Protein AF-A6FY62-F1 (afdb_monomer_lite)

pLDDT: mean 80.53, std 16.6, range [44.06, 97.44]

Radius of gyration: 31.8 Å; chains: 1; bounding box: 91×36×70 Å

Structure (mmCIF, N/CA/C/O backbone):
data_AF-A6FY62-F1
#
_entry.id   AF-A6FY62-F1
#
loop_
_atom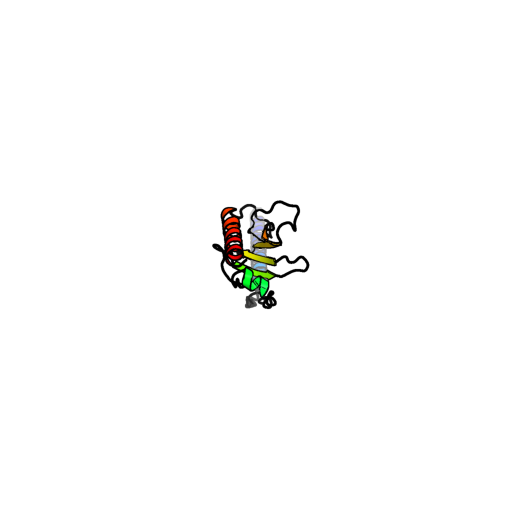_site.group_PDB
_atom_site.id
_atom_site.type_symbol
_atom_site.label_atom_id
_atom_site.label_alt_id
_atom_site.label_comp_id
_atom_site.label_asym_id
_atom_site.label_entity_id
_atom_site.label_seq_id
_atom_site.pdbx_PDB_ins_code
_atom_site.Cartn_x
_atom_site.Cartn_y
_atom_site.Cartn_z
_atom_site.occupancy
_atom_site.B_iso_or_equiv
_atom_site.auth_seq_id
_atom_site.auth_comp_id
_atom_site.auth_asym_id
_atom_site.auth_atom_id
_atom_site.pdbx_PDB_model_num
ATOM 1 N N . MET A 1 1 ? -76.391 -0.938 52.376 1.00 53.84 1 MET A N 1
ATOM 2 C CA . MET A 1 1 ? -76.057 -1.067 50.936 1.00 53.84 1 MET A CA 1
ATOM 3 C C . MET A 1 1 ? -74.552 -0.965 50.661 1.00 53.84 1 MET A C 1
ATOM 5 O O . MET A 1 1 ? -74.144 -1.202 49.536 1.00 53.84 1 MET A O 1
ATOM 9 N N . THR A 1 2 ? -73.729 -0.654 51.669 1.00 53.94 2 THR A N 1
ATOM 10 C CA . THR A 1 2 ? -72.277 -0.432 51.543 1.00 53.94 2 THR A CA 1
ATOM 11 C C . THR A 1 2 ? -71.439 -1.700 51.782 1.00 53.94 2 THR A C 1
ATOM 13 O O . THR A 1 2 ? -70.434 -1.890 51.115 1.00 53.94 2 THR A O 1
ATOM 16 N N . GLU A 1 3 ? -71.897 -2.641 52.620 1.00 52.84 3 GLU A N 1
ATOM 17 C CA . GLU A 1 3 ? -71.142 -3.873 52.953 1.00 52.84 3 GLU A CA 1
ATOM 18 C C . GLU A 1 3 ? -70.988 -4.890 51.806 1.00 52.84 3 GLU A C 1
ATOM 20 O O . GLU A 1 3 ? -70.127 -5.769 51.861 1.00 52.84 3 GLU A O 1
ATOM 25 N N . TRP A 1 4 ? -71.829 -4.818 50.772 1.00 52.66 4 TRP A N 1
ATOM 26 C CA . TRP A 1 4 ? -71.746 -5.733 49.624 1.00 52.66 4 TRP A CA 1
ATOM 27 C C . TRP A 1 4 ? -70.662 -5.323 48.622 1.00 52.66 4 TRP A C 1
ATOM 29 O O . TRP A 1 4 ? -70.091 -6.180 47.951 1.00 52.66 4 TRP A O 1
ATOM 39 N N . ILE A 1 5 ? -70.350 -4.027 48.553 1.00 56.12 5 ILE A N 1
ATOM 40 C CA . ILE A 1 5 ? -69.347 -3.485 47.632 1.00 56.12 5 ILE A CA 1
ATOM 41 C C . ILE A 1 5 ? -67.938 -3.815 48.148 1.00 56.12 5 ILE A C 1
ATOM 43 O O . ILE A 1 5 ? -67.093 -4.247 47.366 1.00 56.12 5 ILE A O 1
ATOM 47 N N . ASP A 1 6 ? -67.717 -3.759 49.465 1.00 58.56 6 ASP A N 1
ATOM 48 C CA . ASP A 1 6 ? -66.412 -4.070 50.066 1.00 58.56 6 ASP A CA 1
ATOM 49 C C . ASP A 1 6 ? -65.973 -5.523 49.836 1.00 58.56 6 ASP A C 1
ATOM 51 O O . ASP A 1 6 ? -64.809 -5.791 49.538 1.00 58.56 6 ASP A O 1
ATOM 55 N N . ARG A 1 7 ? -66.903 -6.485 49.881 1.00 61.53 7 ARG A N 1
ATOM 56 C CA . ARG A 1 7 ? -66.571 -7.902 49.644 1.00 61.53 7 ARG A CA 1
ATOM 57 C C . ARG A 1 7 ? -66.194 -8.190 48.190 1.00 61.53 7 ARG A C 1
ATOM 59 O O . ARG A 1 7 ? -65.315 -9.015 47.944 1.00 61.53 7 ARG A O 1
ATOM 66 N N . ALA A 1 8 ? -66.819 -7.501 47.236 1.00 65.44 8 ALA A N 1
ATOM 67 C CA . ALA A 1 8 ? -66.516 -7.660 45.816 1.00 65.44 8 ALA A CA 1
ATOM 68 C C . ALA A 1 8 ? -65.149 -7.057 45.449 1.00 65.44 8 ALA A C 1
ATOM 70 O O . ALA A 1 8 ? -64.384 -7.669 44.702 1.00 65.44 8 ALA A O 1
ATOM 71 N N . VAL A 1 9 ? -64.809 -5.898 46.021 1.00 69.19 9 VAL A N 1
ATOM 72 C CA . VAL A 1 9 ? -63.518 -5.231 45.785 1.00 69.19 9 VAL A CA 1
ATOM 73 C C . VAL A 1 9 ? -62.363 -6.027 46.397 1.00 69.19 9 VAL A C 1
ATOM 75 O O . VAL A 1 9 ? -61.344 -6.231 45.736 1.00 69.19 9 VAL A O 1
ATOM 78 N N . VAL A 1 10 ? -62.533 -6.555 47.614 1.00 70.12 10 VAL A N 1
ATOM 79 C CA . VAL A 1 10 ? -61.513 -7.398 48.261 1.00 70.12 10 VAL A CA 1
ATOM 80 C C . VAL A 1 10 ? -61.309 -8.710 47.496 1.00 70.12 10 VAL A C 1
ATOM 82 O O . VAL A 1 10 ? -60.168 -9.116 47.277 1.00 70.12 10 VAL A O 1
ATOM 85 N N . GLY A 1 11 ? -62.384 -9.344 47.014 1.00 69.38 11 GLY A N 1
ATOM 86 C CA . GLY A 1 11 ? -62.285 -10.562 46.202 1.00 69.38 11 GLY A CA 1
ATOM 87 C C . GLY A 1 11 ? -61.515 -10.350 44.893 1.00 69.38 11 GLY A C 1
ATOM 88 O O . GLY A 1 11 ? -60.656 -11.161 44.541 1.00 69.38 11 GLY A O 1
ATOM 89 N N . LEU A 1 12 ? -61.763 -9.231 44.205 1.00 73.12 12 LEU A N 1
ATOM 90 C CA . LEU A 1 12 ? -61.066 -8.882 42.965 1.00 73.12 12 LEU A CA 1
ATOM 91 C C . LEU A 1 12 ? -59.579 -8.574 43.206 1.00 73.12 12 LEU A C 1
ATOM 93 O O . LEU A 1 12 ? -58.727 -9.017 42.436 1.00 73.12 12 LEU A O 1
ATOM 97 N N . ALA A 1 13 ? -59.256 -7.859 44.288 1.00 71.56 13 ALA A N 1
ATOM 98 C CA . ALA A 1 13 ? -57.877 -7.532 44.645 1.00 71.56 13 ALA A CA 1
ATOM 99 C C . ALA A 1 13 ? -57.050 -8.788 44.973 1.00 71.56 13 ALA A C 1
ATOM 101 O O . ALA A 1 13 ? -55.910 -8.911 44.523 1.00 71.56 13 ALA A O 1
ATOM 102 N N . VAL A 1 14 ? -57.633 -9.755 45.690 1.00 73.88 14 VAL A N 1
ATOM 103 C CA . VAL A 1 14 ? -56.972 -11.035 46.000 1.00 73.88 14 VAL A CA 1
ATOM 104 C C . VAL A 1 14 ? -56.774 -11.878 44.737 1.00 73.88 14 VAL A C 1
ATOM 106 O O . VAL A 1 14 ? -55.696 -12.439 44.543 1.00 73.88 14 VAL A O 1
ATOM 109 N N . ALA A 1 15 ? -57.763 -11.926 43.838 1.00 71.94 15 ALA A N 1
ATOM 110 C CA . ALA A 1 15 ? -57.640 -12.645 42.570 1.00 71.94 15 ALA A CA 1
ATOM 111 C C . ALA A 1 15 ? -56.542 -12.052 41.665 1.00 71.94 15 ALA A C 1
ATOM 113 O O . ALA A 1 15 ? -55.749 -12.798 41.089 1.00 71.94 15 ALA A O 1
ATOM 114 N N . LEU A 1 16 ? -56.443 -10.720 41.588 1.00 71.94 16 LEU A N 1
ATOM 115 C CA . LEU A 1 16 ? -55.375 -10.027 40.858 1.00 71.94 16 LEU A CA 1
ATOM 116 C C . LEU A 1 16 ? -53.997 -10.267 41.483 1.00 71.94 16 LEU A C 1
ATOM 118 O O . LEU A 1 16 ? -53.043 -10.535 40.756 1.00 71.94 16 LEU A O 1
ATOM 122 N N . ALA A 1 17 ? -53.886 -10.234 42.814 1.00 68.06 17 ALA A N 1
ATOM 123 C CA . ALA A 1 17 ? -52.629 -10.518 43.503 1.00 68.06 17 ALA A CA 1
ATOM 124 C C . ALA A 1 17 ? -52.141 -11.954 43.239 1.00 68.06 17 ALA A C 1
ATOM 126 O O . ALA A 1 17 ? -50.965 -12.158 42.934 1.00 68.06 17 ALA A O 1
ATOM 127 N N . LEU A 1 18 ? -53.045 -12.941 43.276 1.00 68.69 18 LEU A N 1
ATOM 128 C CA . LEU A 1 18 ? -52.728 -14.337 42.959 1.00 68.69 18 LEU A CA 1
ATOM 129 C C . LEU A 1 18 ? -52.358 -14.530 41.480 1.00 68.69 18 LEU A C 1
ATOM 131 O O . LEU A 1 18 ? -51.427 -15.275 41.178 1.00 68.69 18 LEU A O 1
ATOM 135 N N . PHE A 1 19 ? -53.024 -13.827 40.559 1.00 68.12 19 PHE A N 1
ATOM 136 C CA . PHE A 1 19 ? -52.693 -13.870 39.131 1.00 68.12 19 PHE A CA 1
ATOM 137 C C . PHE A 1 19 ? -51.316 -13.250 38.832 1.00 68.12 19 PHE A C 1
ATOM 139 O O . PHE A 1 19 ? -50.536 -13.808 38.057 1.00 68.12 19 PHE A O 1
ATOM 146 N N . CYS A 1 20 ? -50.973 -12.136 39.487 1.00 65.50 20 CYS A N 1
ATOM 147 C CA . CYS A 1 20 ? -49.660 -11.499 39.364 1.00 65.50 20 CYS A CA 1
ATOM 148 C C . CYS A 1 20 ? -48.534 -12.367 39.947 1.00 65.50 20 CYS A C 1
ATOM 150 O O . CYS A 1 20 ? -47.483 -12.499 39.318 1.00 65.50 20 CYS A O 1
ATOM 152 N N . LEU A 1 21 ? -48.758 -13.010 41.099 1.00 59.56 21 LEU A N 1
ATOM 153 C CA . LEU A 1 21 ? -47.788 -13.932 41.702 1.00 59.56 21 LEU A CA 1
ATOM 154 C C . LEU A 1 21 ? -47.599 -15.207 40.862 1.00 59.56 21 LEU A C 1
ATOM 156 O O . LEU A 1 21 ? -46.467 -15.644 40.661 1.00 59.56 21 LEU A O 1
ATOM 160 N N . GLY A 1 22 ? -48.680 -15.764 40.303 1.00 56.75 22 GLY A N 1
ATOM 161 C CA . GLY A 1 22 ? -48.618 -16.933 39.420 1.00 56.75 22 GLY A CA 1
ATOM 162 C C . GLY A 1 22 ? -47.843 -16.677 38.122 1.00 56.75 22 GLY A C 1
ATOM 163 O O . GLY A 1 22 ? -47.092 -17.543 37.672 1.00 56.75 22 GLY A O 1
ATOM 164 N N . ARG A 1 23 ? -47.950 -15.470 37.544 1.00 54.59 23 ARG A N 1
ATOM 165 C CA . ARG A 1 23 ? -47.153 -15.090 36.364 1.00 54.59 23 ARG A CA 1
ATOM 166 C C . ARG A 1 23 ? -45.685 -14.818 36.670 1.00 54.59 23 ARG A C 1
ATOM 168 O O . ARG A 1 23 ? -44.847 -15.096 35.817 1.00 54.59 23 ARG A O 1
ATOM 175 N N . TYR A 1 24 ? -45.360 -14.332 37.866 1.00 51.88 24 TYR A N 1
ATOM 176 C CA . TYR A 1 24 ? -43.964 -14.146 38.264 1.00 51.88 24 TYR A CA 1
ATOM 177 C C . TYR A 1 24 ? -43.221 -15.487 38.366 1.00 51.88 24 TYR A C 1
ATOM 179 O O . TYR A 1 24 ? -42.085 -15.596 37.913 1.00 51.88 24 TYR A O 1
ATOM 187 N N . ALA A 1 25 ? -43.888 -16.540 38.854 1.00 52.88 25 ALA A N 1
ATOM 188 C CA . ALA A 1 25 ? -43.296 -17.877 38.944 1.00 52.88 25 ALA A CA 1
ATOM 189 C C . ALA A 1 25 ? -43.031 -18.531 37.570 1.00 52.88 25 ALA A C 1
ATOM 191 O O . ALA A 1 25 ? -42.070 -19.284 37.435 1.00 52.88 25 ALA A O 1
ATOM 192 N N . GLN A 1 26 ? -43.830 -18.228 36.537 1.00 48.94 26 GLN A N 1
ATOM 193 C CA . GLN A 1 26 ? -43.599 -18.763 35.185 1.00 48.94 26 GLN A CA 1
ATOM 194 C C . GLN A 1 26 ? -42.461 -18.069 34.425 1.00 48.94 26 GLN A C 1
ATOM 196 O O . GLN A 1 26 ? -41.887 -18.682 33.530 1.00 48.94 26 GLN A O 1
ATOM 201 N N . ILE A 1 27 ? -42.100 -16.830 34.773 1.00 52.31 27 ILE A N 1
ATOM 202 C CA . ILE A 1 27 ? -40.975 -16.128 34.130 1.00 52.31 27 ILE A CA 1
ATOM 203 C C . ILE A 1 27 ? -39.635 -16.562 34.746 1.00 52.31 27 ILE A C 1
ATOM 205 O O . ILE A 1 27 ? -38.629 -16.625 34.045 1.00 52.31 27 ILE A O 1
ATOM 209 N N . SER A 1 28 ? -39.611 -16.937 36.028 1.00 47.72 28 SER A N 1
ATOM 210 C CA . SER A 1 28 ? -38.376 -17.367 36.698 1.00 47.72 28 SER A CA 1
ATOM 211 C C . SER A 1 28 ? -37.930 -18.797 36.374 1.00 47.72 28 SER A C 1
ATOM 213 O O . SER A 1 28 ? -36.791 -19.134 36.675 1.00 47.72 28 SER A O 1
ATOM 215 N N . LEU A 1 29 ? -38.778 -19.630 35.757 1.00 48.75 29 LEU A N 1
ATOM 216 C CA . LEU A 1 29 ? -38.425 -21.017 35.411 1.00 48.75 29 LEU A CA 1
ATOM 217 C C . LEU A 1 29 ? -37.919 -21.196 33.966 1.00 48.75 29 LEU A C 1
ATOM 219 O O . LEU A 1 29 ? -37.637 -22.316 33.559 1.00 48.75 29 LEU A O 1
ATOM 223 N N . ALA A 1 30 ? -37.813 -20.107 33.196 1.00 49.09 30 ALA A N 1
ATOM 224 C CA . ALA A 1 30 ? -37.324 -20.100 31.812 1.00 49.09 30 ALA A CA 1
ATOM 225 C C . ALA A 1 30 ? -36.031 -19.282 31.648 1.00 49.09 30 ALA A C 1
ATOM 227 O O . ALA A 1 30 ? -35.750 -18.755 30.575 1.00 49.09 30 ALA A O 1
ATOM 228 N N . ILE A 1 31 ? -35.253 -19.160 32.723 1.00 53.03 31 ILE A N 1
ATOM 229 C CA . ILE A 1 31 ? -33.849 -18.762 32.651 1.00 53.03 31 ILE A CA 1
ATOM 230 C C . ILE A 1 31 ? -33.061 -19.960 33.165 1.00 53.03 31 ILE A C 1
ATOM 232 O O . ILE A 1 31 ? -32.487 -19.943 34.252 1.00 53.03 31 ILE A O 1
ATOM 236 N N . ASP A 1 32 ? -33.100 -21.037 32.380 1.00 44.06 32 ASP A N 1
ATOM 237 C CA . ASP A 1 32 ? -31.985 -21.967 32.368 1.00 44.06 32 ASP A CA 1
ATOM 238 C C . ASP A 1 32 ? -30.817 -21.134 31.837 1.00 44.06 32 ASP A C 1
ATOM 240 O O . ASP A 1 32 ? -30.697 -20.856 30.643 1.00 44.06 32 ASP A O 1
ATOM 244 N N . LEU A 1 33 ? -30.034 -20.589 32.769 1.00 52.34 33 LEU A N 1
ATOM 245 C CA . LEU A 1 33 ? -28.689 -20.118 32.504 1.00 52.34 33 LEU A CA 1
ATOM 246 C C . LEU A 1 33 ? -27.878 -21.366 32.138 1.00 52.34 33 LEU A C 1
ATOM 248 O O . LEU A 1 33 ? -27.019 -21.818 32.891 1.00 52.34 33 LEU A O 1
ATOM 252 N N . GLU A 1 34 ? -28.129 -21.903 30.943 1.00 49.19 34 GLU A N 1
ATOM 253 C CA . GLU A 1 34 ? -27.049 -22.420 30.132 1.00 49.19 34 GLU A CA 1
ATOM 254 C C . GLU A 1 34 ? -26.103 -21.235 29.962 1.00 49.19 34 GLU A C 1
ATOM 256 O O . GLU A 1 34 ? -26.223 -20.399 29.067 1.00 49.19 34 GLU A O 1
ATOM 261 N N . THR A 1 35 ? -25.149 -21.135 30.883 1.00 52.31 35 THR A N 1
ATOM 262 C CA . THR A 1 35 ? -23.795 -20.709 30.575 1.00 52.31 35 THR A CA 1
ATOM 263 C C . THR A 1 35 ? -23.314 -21.572 29.410 1.00 52.31 35 THR A C 1
ATOM 265 O O . THR A 1 35 ? -22.495 -22.471 29.564 1.00 52.31 35 THR A O 1
ATOM 268 N N . HIS A 1 36 ? -23.817 -21.283 28.208 1.00 50.91 36 HIS A N 1
ATOM 269 C CA . HIS A 1 36 ? -22.966 -21.253 27.049 1.00 50.91 36 HIS A CA 1
ATOM 270 C C . HIS A 1 36 ? -21.895 -20.243 27.420 1.00 50.91 36 HIS A C 1
ATOM 272 O O . HIS A 1 36 ? -22.053 -19.030 27.290 1.00 50.91 36 HIS A O 1
ATOM 278 N N . GLU A 1 37 ? -20.821 -20.774 27.993 1.00 50.25 37 GLU A N 1
ATOM 279 C CA . GLU A 1 37 ? -19.491 -20.285 27.734 1.00 50.25 37 GLU A CA 1
ATOM 280 C C . GLU A 1 37 ? -19.454 -20.092 26.219 1.00 50.25 37 GLU A C 1
ATOM 282 O O . GLU A 1 37 ? -19.261 -21.031 25.447 1.00 50.25 37 GLU A O 1
ATOM 287 N N . VAL A 1 38 ? -19.806 -18.881 25.777 1.00 52.97 38 VAL A N 1
ATOM 288 C CA . VAL A 1 38 ? -19.445 -18.397 24.463 1.00 52.97 38 VAL A CA 1
ATOM 289 C C . VAL A 1 38 ? -17.941 -18.398 24.575 1.00 52.97 38 VAL A C 1
ATOM 291 O O . VAL A 1 38 ? -17.342 -17.438 25.061 1.00 52.97 38 VAL A O 1
ATOM 294 N N . VAL A 1 39 ? -17.346 -19.548 24.247 1.00 54.09 39 VAL A N 1
ATOM 295 C CA . VAL A 1 39 ? -15.957 -19.636 23.867 1.00 54.09 39 VAL A CA 1
ATOM 296 C C . VAL A 1 39 ? -15.897 -18.583 22.789 1.00 54.09 39 VAL A C 1
ATOM 298 O O . VAL A 1 39 ? -16.448 -18.741 21.700 1.00 54.09 39 VAL A O 1
ATOM 301 N N . ASN A 1 40 ? -15.383 -17.424 23.179 1.00 53.84 40 ASN A N 1
ATOM 302 C CA . ASN A 1 40 ? -15.134 -16.313 22.300 1.00 53.84 40 ASN A CA 1
ATOM 303 C C . ASN A 1 40 ? -13.925 -16.797 21.502 1.00 53.84 40 ASN A C 1
ATOM 305 O O . ASN A 1 40 ? -12.789 -16.412 21.770 1.00 53.84 40 ASN A O 1
ATOM 309 N N . GLU A 1 41 ? -14.165 -17.798 20.645 1.00 53.19 41 GLU A N 1
ATOM 310 C CA . GLU A 1 41 ? -13.238 -18.258 19.641 1.00 53.19 41 GLU A CA 1
ATOM 311 C C . GLU A 1 41 ? -12.968 -16.997 18.855 1.00 53.19 41 GLU A C 1
ATOM 313 O O . GLU A 1 41 ? -13.818 -16.508 18.107 1.00 53.19 41 GLU A O 1
ATOM 318 N N . ALA A 1 42 ? -11.801 -16.410 19.131 1.00 63.22 42 ALA A N 1
ATOM 319 C CA . ALA A 1 42 ? -11.268 -15.350 18.313 1.00 63.22 42 ALA A CA 1
ATOM 320 C C . ALA A 1 42 ? -11.483 -15.812 16.868 1.00 63.22 42 ALA A C 1
ATOM 322 O O . ALA A 1 42 ? -11.105 -16.954 16.567 1.00 63.22 42 ALA A O 1
ATOM 323 N N . PRO A 1 43 ? -12.152 -15.000 16.025 1.00 71.81 43 PRO A N 1
ATOM 324 C CA . PRO A 1 43 ? -12.539 -15.418 14.688 1.00 71.81 43 PRO A CA 1
ATOM 325 C C . PRO A 1 43 ? -11.342 -16.103 14.032 1.00 71.81 43 PRO A C 1
ATOM 327 O O . PRO A 1 43 ? -10.218 -15.609 14.207 1.00 71.81 43 PRO A O 1
ATOM 330 N N . PRO A 1 44 ? -11.548 -17.259 13.370 1.00 69.94 44 PRO A N 1
ATOM 331 C CA . PRO A 1 44 ? -10.457 -18.082 12.874 1.00 69.94 44 PRO A CA 1
ATOM 332 C C . PRO A 1 44 ? -9.466 -17.179 12.153 1.00 69.94 44 PRO A C 1
ATOM 334 O O . PRO A 1 44 ? -9.844 -16.462 11.223 1.00 69.94 44 PRO A O 1
ATOM 337 N N . ARG A 1 45 ? -8.221 -17.147 12.654 1.00 66.81 45 ARG A N 1
ATOM 338 C CA . ARG A 1 45 ? -7.177 -16.306 12.068 1.00 66.81 45 ARG A CA 1
ATOM 339 C C . ARG A 1 45 ? -7.138 -16.636 10.575 1.00 66.81 45 ARG A C 1
ATOM 341 O O . ARG A 1 45 ? -6.999 -17.820 10.252 1.00 66.81 45 ARG A O 1
ATOM 348 N N . PRO A 1 46 ? -7.305 -15.644 9.681 1.00 65.56 46 PRO A N 1
ATOM 349 C CA . PRO A 1 46 ? -7.248 -15.911 8.257 1.00 65.56 46 PRO A CA 1
ATOM 350 C C . PRO A 1 46 ? -5.917 -16.607 7.946 1.00 65.56 46 PRO A C 1
ATOM 352 O O . PRO A 1 46 ? -4.914 -16.324 8.615 1.00 65.56 46 PRO A O 1
ATOM 355 N N . PRO A 1 47 ? -5.901 -17.545 6.983 1.00 63.31 47 PRO A N 1
ATOM 356 C CA . PRO A 1 47 ? -4.665 -18.196 6.584 1.00 63.31 47 PRO A CA 1
ATOM 357 C C . PRO A 1 47 ? -3.621 -17.126 6.236 1.00 63.31 47 PRO A C 1
ATOM 359 O O . PRO A 1 47 ? -3.992 -16.080 5.688 1.00 63.31 47 PRO A O 1
ATOM 362 N N . PRO A 1 48 ? -2.336 -17.349 6.569 1.00 62.28 48 PRO A N 1
ATOM 363 C CA . PRO A 1 48 ? -1.293 -16.397 6.223 1.00 62.28 48 PRO A CA 1
ATOM 364 C C . PRO A 1 48 ? -1.343 -16.152 4.708 1.00 62.28 48 PRO A C 1
ATOM 366 O O . PRO A 1 48 ? -1.456 -17.122 3.947 1.00 62.28 48 PRO A O 1
ATOM 369 N N . PRO A 1 49 ? -1.321 -14.885 4.256 1.00 58.09 49 PRO A N 1
ATOM 370 C CA . PRO A 1 49 ? -1.346 -14.593 2.834 1.00 58.09 49 PRO A CA 1
ATOM 371 C C . PRO A 1 49 ? -0.140 -15.262 2.156 1.00 58.09 49 PRO A C 1
ATOM 373 O O . PRO A 1 49 ? 0.916 -15.399 2.786 1.00 58.09 49 PRO A O 1
ATOM 376 N N . PRO A 1 50 ? -0.273 -15.696 0.891 1.00 58.44 50 PRO A N 1
ATOM 377 C CA . PRO A 1 50 ? 0.865 -16.217 0.150 1.00 58.44 50 PRO A CA 1
ATOM 378 C C . PRO A 1 50 ? 1.995 -15.174 0.145 1.00 58.44 50 PRO A C 1
ATOM 380 O O . PRO A 1 50 ? 1.715 -13.971 0.111 1.00 58.44 50 PRO A O 1
ATOM 383 N N . PRO A 1 51 ? 3.268 -15.602 0.192 1.00 65.56 51 PRO A N 1
ATOM 384 C CA . PRO A 1 51 ? 4.381 -14.673 0.105 1.00 65.56 51 PRO A CA 1
ATOM 385 C C . PRO A 1 51 ? 4.289 -13.918 -1.224 1.00 65.56 51 PRO A C 1
ATOM 387 O O . PRO A 1 51 ? 4.285 -14.522 -2.295 1.00 65.56 51 PRO A O 1
ATOM 390 N N . TYR A 1 52 ? 4.192 -12.595 -1.144 1.00 74.88 52 TYR A N 1
ATOM 391 C CA . TYR A 1 52 ? 4.218 -11.716 -2.307 1.00 74.88 52 TYR A CA 1
ATOM 392 C C . TYR A 1 52 ? 5.614 -11.727 -2.957 1.00 74.88 52 TYR A C 1
ATOM 394 O O . TYR A 1 52 ? 6.595 -12.122 -2.312 1.00 74.88 52 TYR A O 1
ATOM 402 N N . GLY A 1 53 ? 5.697 -11.373 -4.244 1.00 81.69 53 GLY A N 1
ATOM 403 C CA . GLY A 1 53 ? 6.899 -11.582 -5.061 1.00 81.69 53 GLY A CA 1
ATOM 404 C C . GLY A 1 53 ? 8.161 -10.939 -4.470 1.00 81.69 53 GLY A C 1
ATOM 405 O O . GLY A 1 53 ? 8.091 -9.877 -3.851 1.00 81.69 53 GLY A O 1
ATOM 406 N N . GLU A 1 54 ? 9.328 -11.569 -4.663 1.00 84.88 54 GLU A N 1
ATOM 407 C CA . GLU A 1 54 ? 10.609 -11.080 -4.113 1.00 84.88 54 GLU A CA 1
ATOM 408 C C . GLU A 1 54 ? 10.944 -9.651 -4.556 1.00 84.88 54 GLU A C 1
ATOM 410 O O . GLU A 1 54 ? 11.442 -8.865 -3.755 1.00 84.88 54 GLU A O 1
ATOM 415 N N . GLU A 1 55 ? 10.605 -9.293 -5.794 1.00 83.94 55 GLU A N 1
ATOM 416 C CA . GLU A 1 55 ? 10.787 -7.943 -6.336 1.00 83.94 55 GLU A CA 1
ATOM 417 C C . GLU A 1 55 ? 9.958 -6.900 -5.574 1.00 83.94 55 GLU A C 1
ATOM 419 O O . GLU A 1 55 ? 10.488 -5.883 -5.131 1.00 83.94 55 GLU A O 1
ATOM 424 N N . ALA A 1 56 ? 8.677 -7.188 -5.325 1.00 90.06 56 ALA A N 1
ATOM 425 C CA . ALA A 1 56 ? 7.812 -6.314 -4.540 1.00 90.06 56 ALA A CA 1
ATOM 426 C C . ALA A 1 56 ? 8.295 -6.197 -3.083 1.00 90.06 56 ALA A C 1
ATOM 428 O O . ALA A 1 56 ? 8.194 -5.128 -2.479 1.00 90.06 56 ALA A O 1
ATOM 429 N N . ARG A 1 57 ? 8.865 -7.271 -2.516 1.00 90.50 57 ARG A N 1
ATOM 430 C CA . ARG A 1 57 ? 9.475 -7.252 -1.174 1.00 90.50 57 ARG A CA 1
ATOM 431 C C . ARG A 1 57 ? 10.705 -6.365 -1.127 1.00 90.50 57 ARG A C 1
ATOM 433 O O . ARG A 1 57 ? 10.827 -5.574 -0.196 1.00 90.50 57 ARG A O 1
ATOM 440 N N . ALA A 1 58 ? 11.592 -6.487 -2.109 1.00 91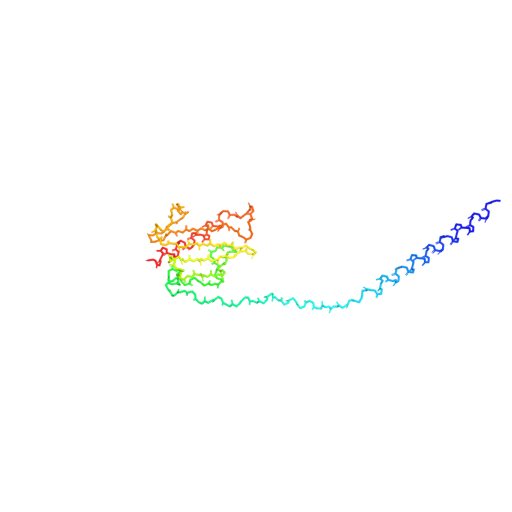.75 58 ALA A N 1
ATOM 441 C CA . ALA A 1 58 ? 12.782 -5.653 -2.204 1.00 91.75 58 ALA A CA 1
ATOM 442 C C . ALA A 1 58 ? 12.406 -4.171 -2.346 1.00 91.75 58 ALA A C 1
ATOM 444 O O . ALA A 1 58 ? 12.877 -3.351 -1.562 1.00 91.75 58 ALA A O 1
ATOM 445 N N . LEU A 1 59 ? 11.479 -3.848 -3.254 1.00 93.50 59 LEU A N 1
ATOM 446 C CA . LEU A 1 59 ? 11.021 -2.477 -3.49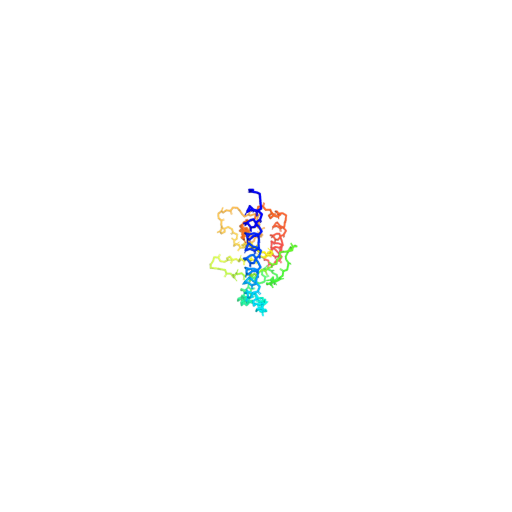3 1.00 93.50 59 LEU A CA 1
ATOM 447 C C . LEU A 1 59 ? 10.390 -1.833 -2.249 1.00 93.50 59 LEU A C 1
ATOM 449 O O . LEU A 1 59 ? 10.583 -0.653 -1.975 1.00 93.50 59 LEU A O 1
ATOM 453 N N . LEU A 1 60 ? 9.636 -2.606 -1.465 1.00 95.44 60 LEU A N 1
ATOM 454 C CA . LEU A 1 60 ? 9.010 -2.119 -0.234 1.00 95.44 60 LEU A CA 1
ATOM 455 C C . LEU A 1 60 ? 9.958 -2.141 0.981 1.00 95.44 60 LEU A C 1
ATOM 457 O O . LEU A 1 60 ? 9.523 -1.889 2.108 1.00 95.44 60 LEU A O 1
ATOM 461 N N . GLY A 1 61 ? 11.244 -2.448 0.783 1.00 93.88 61 GLY A N 1
ATOM 462 C CA . GLY A 1 61 ? 12.237 -2.513 1.854 1.00 93.88 61 GLY A CA 1
ATOM 463 C C . GLY A 1 61 ? 11.929 -3.601 2.886 1.00 93.88 61 GLY A C 1
ATOM 464 O O . GLY A 1 61 ? 12.116 -3.387 4.082 1.00 93.88 61 GLY A O 1
ATOM 465 N N . GLY A 1 62 ? 11.389 -4.738 2.439 1.00 92.12 62 GLY A N 1
ATOM 466 C CA . GLY A 1 62 ? 11.024 -5.859 3.303 1.00 92.12 62 GLY A CA 1
ATOM 467 C C . GLY A 1 62 ? 9.758 -5.631 4.129 1.00 92.12 62 GLY A C 1
ATOM 468 O O . GLY A 1 62 ? 9.658 -6.159 5.227 1.00 92.12 62 GLY A O 1
ATOM 469 N N . LEU A 1 63 ? 8.804 -4.827 3.651 1.00 92.38 63 LEU A N 1
ATOM 470 C CA . LEU A 1 63 ? 7.569 -4.530 4.383 1.00 92.38 63 LEU A CA 1
ATOM 471 C C . LEU A 1 63 ? 6.702 -5.787 4.594 1.00 92.38 63 LEU A C 1
ATOM 473 O O . LEU A 1 63 ? 6.170 -6.349 3.639 1.00 92.38 63 LEU A O 1
ATOM 477 N N . GLU A 1 64 ? 6.509 -6.227 5.836 1.00 92.38 64 GLU A N 1
ATOM 478 C CA . GLU A 1 64 ? 5.757 -7.455 6.138 1.00 92.38 64 GLU A CA 1
ATOM 479 C C . GLU A 1 64 ? 4.355 -7.174 6.704 1.00 92.38 64 GLU A C 1
ATOM 481 O O . GLU A 1 64 ? 4.154 -6.149 7.368 1.00 92.38 64 GLU A O 1
ATOM 486 N N . PRO A 1 65 ? 3.380 -8.085 6.504 1.00 93.69 65 PRO A N 1
ATOM 487 C CA . PRO A 1 65 ? 2.110 -8.046 7.226 1.00 93.69 65 PRO A CA 1
ATOM 488 C C . PRO A 1 65 ? 2.309 -7.927 8.747 1.00 93.69 65 PRO A C 1
ATOM 490 O O . PRO A 1 65 ? 3.139 -8.619 9.327 1.00 93.69 65 PRO A O 1
ATOM 493 N N . GLY A 1 66 ? 1.538 -7.053 9.391 1.00 94.19 66 GLY A N 1
ATOM 494 C CA . GLY A 1 66 ? 1.644 -6.695 10.807 1.00 94.19 66 GLY A CA 1
ATOM 495 C C . GLY A 1 66 ? 2.598 -5.532 11.099 1.00 94.19 66 GLY A C 1
ATOM 496 O O . GLY A 1 66 ? 2.632 -5.052 12.229 1.00 94.19 66 GLY A O 1
ATOM 497 N N . THR A 1 67 ? 3.356 -5.043 10.110 1.00 94.94 67 THR A N 1
ATOM 498 C CA . THR A 1 67 ? 4.224 -3.869 10.295 1.00 94.94 67 THR A CA 1
ATOM 499 C C . THR A 1 67 ? 3.382 -2.606 10.434 1.00 94.94 67 THR A C 1
ATOM 501 O O . THR A 1 67 ? 2.580 -2.297 9.552 1.00 94.94 67 THR A O 1
ATOM 504 N N . GLU A 1 68 ? 3.596 -1.844 11.505 1.00 94.81 68 GLU A N 1
ATOM 505 C CA . GLU A 1 68 ? 2.997 -0.520 11.671 1.00 94.81 68 GLU A CA 1
ATOM 506 C C . GLU A 1 68 ? 3.745 0.515 10.810 1.00 94.81 68 GLU A C 1
ATOM 508 O O . GLU A 1 68 ? 4.968 0.649 10.897 1.00 94.81 68 GLU A O 1
ATOM 513 N N . VAL A 1 69 ? 3.014 1.238 9.957 1.00 93.69 69 VAL A N 1
ATOM 514 C CA . VAL A 1 69 ? 3.574 2.237 9.016 1.00 93.69 69 VAL A CA 1
ATOM 515 C C . VAL A 1 69 ? 3.226 3.677 9.392 1.00 93.69 69 VAL A C 1
ATOM 517 O O . VAL A 1 69 ? 3.890 4.617 8.964 1.00 93.69 69 VAL A O 1
ATOM 520 N N . ALA A 1 70 ? 2.184 3.853 10.198 1.00 91.75 70 ALA A N 1
ATOM 521 C CA . ALA A 1 70 ? 1.760 5.107 10.804 1.00 91.75 70 ALA A CA 1
ATOM 522 C C . ALA A 1 70 ? 0.910 4.774 12.044 1.00 91.75 70 ALA A C 1
ATOM 524 O O . ALA A 1 70 ? 0.404 3.656 12.117 1.00 91.75 70 ALA A O 1
ATOM 525 N N . PRO A 1 71 ? 0.691 5.710 12.988 1.00 90.25 71 PRO A N 1
ATOM 526 C CA . PRO A 1 71 ? -0.057 5.424 14.212 1.00 90.25 71 PRO A CA 1
ATOM 527 C C . PRO A 1 71 ? -1.425 4.773 13.953 1.00 90.25 71 PRO A C 1
ATOM 529 O O . PRO A 1 71 ? -2.332 5.396 13.387 1.00 90.25 71 PRO A O 1
ATOM 532 N N . GLY A 1 72 ? -1.557 3.514 14.378 1.00 90.25 72 GLY A N 1
ATOM 533 C CA . GLY A 1 72 ? -2.764 2.700 14.223 1.00 90.25 72 GLY A CA 1
ATOM 534 C C . GLY A 1 72 ? -2.980 2.098 12.830 1.00 90.25 72 GLY A C 1
ATOM 535 O O . GLY A 1 72 ? -4.006 1.459 12.624 1.00 90.25 72 GLY A O 1
ATOM 536 N N . TRP A 1 73 ? -2.057 2.294 11.887 1.00 93.56 73 TRP A N 1
ATOM 537 C CA . TRP A 1 73 ? -2.082 1.692 10.555 1.00 93.56 73 TRP A CA 1
ATOM 538 C C . TRP A 1 73 ? -1.041 0.591 10.446 1.00 93.56 73 TRP A C 1
ATOM 540 O O . TRP A 1 73 ? 0.162 0.850 10.443 1.00 93.56 73 TRP A O 1
ATOM 550 N N . GLU A 1 74 ? -1.517 -0.631 10.271 1.00 95.88 74 GLU A N 1
ATOM 551 C CA . GLU A 1 74 ? -0.683 -1.802 10.036 1.00 95.88 74 GLU A CA 1
ATOM 552 C C . GLU A 1 74 ? -0.849 -2.308 8.607 1.00 95.88 74 GLU A C 1
ATOM 554 O O . GLU A 1 74 ? -1.907 -2.172 7.990 1.00 95.88 74 GLU A O 1
ATOM 559 N N . VAL A 1 75 ? 0.192 -2.932 8.074 1.00 95.94 75 VAL A N 1
ATOM 560 C CA . VAL A 1 75 ? 0.102 -3.655 6.808 1.00 95.94 75 VAL A CA 1
ATOM 561 C C . VAL A 1 75 ? -0.703 -4.922 7.042 1.00 95.94 75 VAL A C 1
ATOM 563 O O . VAL A 1 75 ? -0.301 -5.796 7.799 1.00 95.94 75 VAL A O 1
ATOM 566 N N . LEU A 1 76 ? -1.839 -5.057 6.375 1.00 95.19 76 LEU A N 1
ATOM 567 C CA . LEU A 1 76 ? -2.639 -6.273 6.428 1.00 95.19 76 LEU A CA 1
ATOM 568 C C . LEU A 1 76 ? -2.085 -7.328 5.469 1.00 95.19 76 LEU A C 1
ATOM 570 O O . LEU A 1 76 ? -1.969 -8.499 5.821 1.00 95.19 76 LEU A O 1
ATOM 574 N N . ARG A 1 77 ? -1.771 -6.912 4.240 1.00 94.31 77 ARG A N 1
ATOM 575 C CA . ARG A 1 77 ? -1.215 -7.775 3.194 1.00 94.31 77 ARG A CA 1
ATOM 576 C C . ARG A 1 77 ? -0.577 -6.946 2.089 1.00 94.31 77 ARG A C 1
ATOM 578 O O . ARG A 1 77 ? -0.943 -5.792 1.873 1.00 94.31 77 ARG A O 1
ATOM 585 N N . VAL A 1 78 ? 0.336 -7.576 1.366 1.00 94.19 78 VAL A N 1
ATOM 586 C CA . VAL A 1 78 ? 0.920 -7.050 0.133 1.00 94.19 78 VAL A CA 1
ATOM 587 C C . VAL A 1 78 ? 0.563 -8.021 -0.985 1.00 94.19 78 VAL A C 1
ATOM 589 O O . VAL A 1 78 ? 0.675 -9.232 -0.811 1.00 94.19 78 VAL A O 1
ATOM 592 N N . GLU A 1 79 ? 0.105 -7.496 -2.110 1.00 92.88 79 GLU A N 1
ATOM 593 C CA . GLU A 1 79 ? -0.269 -8.248 -3.302 1.00 92.88 79 GLU A CA 1
ATOM 594 C C . GLU A 1 79 ? 0.594 -7.760 -4.473 1.00 92.88 79 GLU A C 1
ATOM 596 O O . GLU A 1 79 ? 0.770 -6.555 -4.664 1.00 92.88 79 GLU A O 1
ATOM 601 N N . GLY A 1 80 ? 1.120 -8.695 -5.264 1.00 89.25 80 GLY A N 1
ATOM 602 C CA . GLY A 1 80 ? 1.811 -8.408 -6.518 1.00 89.25 80 GLY A CA 1
ATOM 603 C C . GLY A 1 80 ? 3.246 -8.959 -6.626 1.00 89.25 80 GLY A C 1
ATOM 604 O O . GLY A 1 80 ? 3.719 -9.634 -5.702 1.00 89.25 80 GLY A O 1
ATOM 605 N N . PRO A 1 81 ? 3.937 -8.688 -7.752 1.00 91.44 81 PRO A N 1
ATOM 606 C CA . PRO A 1 81 ? 3.446 -7.915 -8.903 1.00 91.44 81 PRO A CA 1
ATOM 607 C C . PRO A 1 81 ? 2.184 -8.533 -9.526 1.00 91.44 81 PRO A C 1
ATOM 609 O O . PRO A 1 81 ? 2.083 -9.753 -9.638 1.00 91.44 81 PRO A O 1
ATOM 612 N N . LEU A 1 82 ? 1.191 -7.702 -9.838 1.00 90.75 82 LEU A N 1
ATOM 613 C CA . LEU A 1 82 ? -0.037 -8.094 -10.537 1.00 90.75 82 LEU A CA 1
ATOM 614 C C . LEU A 1 82 ? 0.206 -8.122 -12.056 1.00 90.75 82 LEU A C 1
ATOM 616 O O . LEU A 1 82 ? 1.284 -7.751 -12.520 1.00 90.75 82 LEU A O 1
ATOM 620 N N . ASP A 1 83 ? -0.794 -8.532 -12.841 1.00 86.31 83 ASP A N 1
ATOM 621 C CA . ASP A 1 83 ? -0.665 -8.689 -14.302 1.00 86.31 83 ASP A CA 1
ATOM 622 C C . ASP A 1 83 ? -0.229 -7.400 -15.032 1.00 86.31 83 ASP A C 1
ATOM 624 O O . ASP A 1 83 ? 0.422 -7.467 -16.073 1.00 86.31 83 ASP A O 1
ATOM 628 N N . ASP A 1 84 ? -0.557 -6.222 -14.490 1.00 87.00 84 ASP A N 1
ATOM 629 C CA . ASP A 1 84 ? -0.175 -4.901 -15.013 1.00 87.00 84 ASP A CA 1
ATOM 630 C C . ASP A 1 84 ? 1.130 -4.349 -14.401 1.00 87.00 84 ASP A C 1
ATOM 632 O O . ASP A 1 84 ? 1.451 -3.170 -14.568 1.00 87.00 84 ASP A O 1
ATOM 636 N N . GLY A 1 85 ? 1.873 -5.184 -13.668 1.00 90.31 85 GLY A N 1
ATOM 637 C CA . GLY A 1 85 ? 3.070 -4.794 -12.925 1.00 90.31 85 GLY A CA 1
ATOM 638 C C . GLY A 1 85 ? 2.776 -3.970 -11.670 1.00 90.31 85 GLY A C 1
ATOM 639 O O . GLY A 1 85 ? 3.709 -3.481 -11.035 1.00 90.31 85 GLY A O 1
ATOM 640 N N . ALA A 1 86 ? 1.503 -3.793 -11.295 1.00 94.44 86 ALA A N 1
ATOM 641 C CA . ALA A 1 86 ? 1.155 -3.055 -10.094 1.00 94.44 86 ALA A CA 1
ATOM 642 C C . ALA A 1 86 ? 1.434 -3.865 -8.824 1.00 94.44 86 ALA A C 1
ATOM 644 O O . ALA A 1 86 ? 1.340 -5.093 -8.794 1.00 94.44 86 ALA A O 1
ATOM 645 N N . ILE A 1 87 ? 1.717 -3.154 -7.740 1.00 95.69 87 ILE A N 1
ATOM 646 C CA . ILE A 1 87 ? 1.813 -3.711 -6.392 1.00 95.69 87 ILE A CA 1
ATOM 647 C C . ILE A 1 87 ? 0.741 -3.035 -5.547 1.00 95.69 87 ILE A C 1
ATOM 649 O O . ILE A 1 87 ? 0.580 -1.815 -5.587 1.00 95.69 87 ILE A O 1
ATOM 653 N N . ARG A 1 88 ? -0.002 -3.815 -4.768 1.00 95.81 88 ARG A N 1
ATOM 654 C CA . ARG A 1 88 ? -1.036 -3.305 -3.869 1.00 95.81 88 ARG A CA 1
ATOM 655 C C . ARG A 1 88 ? -0.663 -3.618 -2.431 1.00 95.81 88 ARG A C 1
ATOM 657 O O . ARG A 1 88 ? -0.532 -4.775 -2.049 1.00 95.81 88 ARG A O 1
ATOM 664 N N . VAL A 1 89 ? -0.553 -2.584 -1.612 1.00 96.38 89 VAL A N 1
ATOM 665 C CA . VAL A 1 89 ? -0.341 -2.701 -0.169 1.00 96.38 89 VAL A CA 1
ATOM 666 C C . VAL A 1 89 ? -1.652 -2.373 0.527 1.00 96.38 89 VAL A C 1
ATOM 668 O O . VAL A 1 89 ? -2.140 -1.243 0.466 1.00 96.38 89 VAL A O 1
ATOM 671 N N . VAL A 1 90 ? -2.248 -3.365 1.177 1.00 95.62 90 VAL A N 1
ATOM 672 C CA . VAL A 1 90 ? -3.481 -3.179 1.939 1.00 95.62 90 VAL A CA 1
ATOM 673 C C . VAL A 1 90 ? -3.117 -2.937 3.388 1.00 95.62 90 VAL A C 1
ATOM 675 O O . VAL A 1 90 ? -2.448 -3.758 4.014 1.00 95.62 90 VAL A O 1
ATOM 678 N N . HIS A 1 91 ? -3.584 -1.817 3.915 1.00 95.94 91 HIS A N 1
ATOM 679 C CA . HIS A 1 91 ? -3.393 -1.400 5.290 1.00 95.94 91 HIS A CA 1
ATOM 680 C C . HIS A 1 91 ? -4.704 -1.524 6.051 1.00 95.94 91 HIS A C 1
ATOM 682 O O . HIS A 1 91 ? -5.782 -1.339 5.477 1.00 95.94 91 HIS A O 1
ATOM 688 N N . ARG A 1 92 ? -4.605 -1.802 7.348 1.00 94.94 92 ARG A N 1
ATOM 689 C CA . ARG A 1 92 ? -5.735 -1.865 8.265 1.00 94.94 92 ARG A CA 1
ATOM 690 C C . ARG A 1 92 ? -5.536 -0.901 9.424 1.00 94.94 92 ARG A C 1
ATOM 692 O O . ARG A 1 92 ? -4.430 -0.758 9.937 1.00 94.94 92 ARG A O 1
ATOM 699 N N . ARG A 1 93 ? -6.633 -0.287 9.854 1.00 92.25 93 ARG A N 1
ATOM 700 C CA . ARG A 1 93 ? -6.752 0.415 11.129 1.00 92.25 93 ARG A CA 1
ATOM 701 C C . ARG A 1 93 ? -8.105 0.086 11.735 1.00 92.25 93 ARG A C 1
ATOM 703 O O . ARG A 1 93 ? -9.131 0.440 11.164 1.00 92.25 93 ARG A O 1
ATOM 710 N N . GLU A 1 94 ? -8.110 -0.581 12.886 1.00 89.31 94 GLU A N 1
ATOM 711 C CA . GLU A 1 94 ? -9.343 -1.076 13.514 1.00 89.31 94 GLU A CA 1
ATOM 712 C C . GLU A 1 94 ? -10.164 -1.924 12.514 1.00 89.31 94 GLU A C 1
ATOM 714 O O . GLU A 1 94 ? -9.682 -2.954 12.044 1.00 89.31 94 GLU A O 1
ATOM 719 N N . ALA A 1 95 ? -11.379 -1.492 12.162 1.00 87.81 95 ALA A N 1
ATOM 720 C CA . ALA A 1 95 ? -12.249 -2.155 11.189 1.00 87.81 95 ALA A CA 1
ATOM 721 C C . ALA A 1 95 ? -12.120 -1.607 9.752 1.00 87.81 95 ALA A C 1
ATOM 723 O O . ALA A 1 95 ? -12.897 -1.995 8.881 1.00 87.81 95 ALA A O 1
ATOM 724 N N . GLN A 1 96 ? -11.187 -0.685 9.500 1.00 89.56 96 GLN A N 1
ATOM 725 C CA . GLN A 1 96 ? -11.032 -0.012 8.210 1.00 89.56 96 GLN A CA 1
ATOM 726 C C . GLN A 1 96 ? -9.882 -0.596 7.406 1.00 89.56 96 GLN A C 1
ATOM 728 O O . GLN A 1 96 ? -8.786 -0.786 7.933 1.00 89.56 96 GLN A O 1
ATOM 733 N N . GLU A 1 97 ? -10.110 -0.775 6.108 1.00 93.69 97 GLU A N 1
ATOM 734 C CA . GLU A 1 97 ? -9.072 -1.115 5.141 1.00 93.69 97 GLU A CA 1
ATOM 735 C C . GLU A 1 97 ? -8.861 0.021 4.138 1.00 93.69 97 GLU A C 1
ATOM 737 O O . GLU A 1 97 ? -9.816 0.614 3.626 1.00 93.69 97 GLU A O 1
ATOM 742 N N . VAL A 1 98 ? -7.595 0.299 3.828 1.00 94.38 98 VAL A N 1
ATOM 743 C CA . VAL A 1 98 ? -7.178 1.215 2.762 1.00 94.38 98 VAL A CA 1
ATOM 744 C C . VAL A 1 98 ? -6.122 0.526 1.916 1.00 94.38 98 VAL A C 1
ATOM 746 O O . VAL A 1 98 ? -5.158 -0.034 2.428 1.00 94.38 98 VAL A O 1
ATOM 749 N N . SER A 1 99 ? -6.292 0.577 0.600 1.00 95.81 99 SER A N 1
ATOM 750 C CA . SER A 1 99 ? -5.296 0.071 -0.343 1.00 95.81 99 SER A CA 1
ATOM 751 C C . SER A 1 99 ? -4.446 1.214 -0.868 1.00 95.81 99 SER A C 1
ATOM 753 O O . SER A 1 99 ? -4.993 2.219 -1.311 1.00 95.81 99 SER A O 1
ATOM 755 N N . VAL A 1 100 ? -3.130 1.037 -0.848 1.00 96.56 100 VAL A N 1
ATOM 756 C CA . VAL A 1 100 ? -2.164 1.859 -1.578 1.00 96.56 100 VAL A CA 1
ATOM 757 C C . VAL A 1 100 ? -1.703 1.058 -2.786 1.00 96.56 100 VAL A C 1
ATOM 759 O O . VAL A 1 100 ? -1.322 -0.102 -2.653 1.00 96.56 100 VAL A O 1
ATOM 762 N N . TRP A 1 101 ? -1.756 1.668 -3.960 1.00 96.56 101 TRP A N 1
ATOM 763 C CA . TRP A 1 101 ? -1.367 1.057 -5.222 1.00 96.56 101 TRP A CA 1
ATOM 764 C C . TRP A 1 101 ? -0.099 1.719 -5.739 1.00 96.56 101 TRP A C 1
ATOM 766 O O . TRP A 1 101 ? -0.047 2.940 -5.854 1.00 96.56 101 TRP A O 1
ATOM 776 N N . LEU A 1 102 ? 0.888 0.906 -6.087 1.00 96.75 102 LEU A N 1
ATOM 777 C CA . LEU A 1 102 ? 2.090 1.297 -6.806 1.00 96.75 102 LEU A CA 1
ATOM 778 C C . LEU A 1 102 ? 1.930 0.817 -8.241 1.00 96.75 102 LEU A C 1
ATOM 780 O O . LEU A 1 102 ? 1.758 -0.378 -8.477 1.00 96.75 102 LEU A O 1
ATOM 784 N N . ARG A 1 103 ? 1.956 1.738 -9.197 1.00 95.69 103 ARG A N 1
ATOM 785 C CA . ARG A 1 103 ? 1.882 1.431 -10.628 1.00 95.69 103 ARG A CA 1
ATOM 786 C C . ARG A 1 103 ? 3.144 1.937 -11.317 1.00 95.69 103 ARG A C 1
ATOM 788 O O . ARG A 1 103 ? 3.653 2.978 -10.903 1.00 95.69 103 ARG A O 1
ATOM 795 N N . PRO A 1 104 ? 3.643 1.262 -12.365 1.00 95.25 104 PRO A N 1
ATOM 796 C CA . PRO A 1 104 ? 4.706 1.825 -13.187 1.00 95.25 104 PRO A CA 1
ATOM 797 C C . PRO A 1 104 ? 4.312 3.214 -13.699 1.00 95.25 104 PRO A C 1
ATOM 799 O O . PRO A 1 104 ? 3.151 3.445 -14.054 1.00 95.25 104 PRO A O 1
ATOM 802 N N . ARG A 1 105 ? 5.267 4.143 -13.719 1.00 94.62 105 ARG A N 1
ATOM 803 C CA . ARG A 1 105 ? 5.005 5.537 -14.080 1.00 94.62 105 ARG A CA 1
ATOM 804 C C . ARG A 1 105 ? 4.388 5.667 -15.474 1.00 94.62 105 ARG A C 1
ATOM 806 O O . ARG A 1 105 ? 4.900 5.106 -16.441 1.00 94.62 105 ARG A O 1
ATOM 813 N N . GLY A 1 106 ? 3.311 6.445 -15.578 1.00 92.25 106 GLY A N 1
ATOM 814 C CA . GLY A 1 106 ? 2.591 6.677 -16.835 1.00 92.25 106 GLY A CA 1
ATOM 815 C C . GLY A 1 106 ? 1.635 5.551 -17.246 1.00 92.25 106 GLY A C 1
ATOM 816 O O . GLY A 1 106 ? 1.108 5.591 -18.355 1.00 92.25 106 GLY A O 1
ATOM 817 N N . ASN A 1 107 ? 1.393 4.565 -16.375 1.00 89.94 107 ASN A N 1
ATOM 818 C CA . ASN A 1 107 ? 0.459 3.460 -16.628 1.00 89.94 107 ASN A CA 1
ATOM 819 C C . ASN A 1 107 ? -1.009 3.785 -16.255 1.00 89.94 107 ASN A C 1
ATOM 821 O O . ASN A 1 107 ? -1.894 2.950 -16.423 1.00 89.94 107 ASN A O 1
ATOM 825 N N . ASP A 1 108 ? -1.292 4.975 -15.716 1.00 90.44 108 ASP A N 1
ATOM 826 C CA . ASP A 1 108 ? -2.650 5.465 -15.436 1.00 90.44 108 ASP A CA 1
ATOM 827 C C . ASP A 1 108 ? -2.791 6.894 -15.986 1.00 90.44 108 ASP A C 1
ATOM 829 O O . ASP A 1 108 ? -1.868 7.702 -15.892 1.00 90.44 108 ASP A O 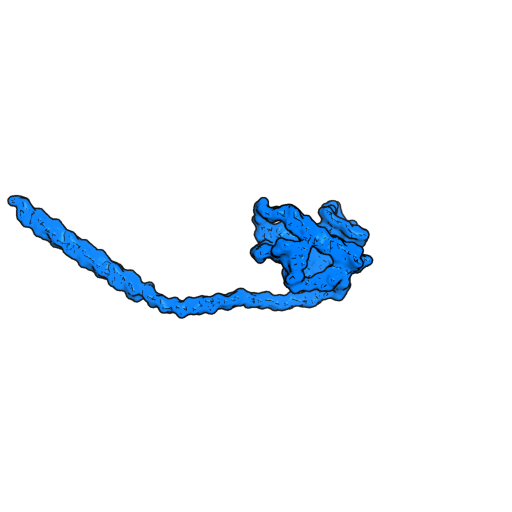1
ATOM 833 N N . GLU A 1 109 ? -3.942 7.212 -16.581 1.00 89.44 109 GLU A N 1
ATOM 834 C CA . GLU A 1 109 ? -4.223 8.550 -17.122 1.00 89.44 109 GLU A CA 1
ATOM 835 C C . GLU A 1 109 ? -4.515 9.575 -16.017 1.00 89.44 109 GLU A C 1
ATOM 837 O O . GLU A 1 109 ? -4.414 10.787 -16.228 1.00 89.44 109 GLU A O 1
ATOM 842 N N . ARG A 1 110 ? -4.919 9.108 -14.830 1.00 91.94 110 ARG A N 1
ATOM 843 C CA . ARG A 1 110 ? -5.265 9.979 -13.707 1.00 91.94 110 ARG A CA 1
ATOM 844 C C . ARG A 1 110 ? -3.989 10.479 -13.029 1.00 91.94 110 ARG A C 1
ATOM 846 O O . ARG A 1 110 ? -3.095 9.681 -12.755 1.00 91.94 110 ARG A O 1
ATOM 853 N N . PRO A 1 111 ? -3.917 11.772 -12.666 1.00 92.25 111 PRO A N 1
ATOM 854 C CA . PRO A 1 111 ? -2.763 12.292 -11.949 1.00 92.25 111 PRO A CA 1
ATOM 855 C C . PRO A 1 111 ? -2.655 11.616 -10.572 1.00 92.25 111 PRO A C 1
ATOM 857 O O . PRO A 1 111 ? -3.637 11.621 -9.817 1.00 92.25 111 PRO A O 1
ATOM 860 N N . PRO A 1 112 ? -1.492 11.045 -10.220 1.00 95.00 112 PRO A N 1
ATOM 861 C CA . PRO A 1 112 ? -1.323 10.391 -8.935 1.00 95.00 112 PRO A CA 1
ATOM 862 C C . PRO A 1 112 ? -1.197 11.421 -7.802 1.00 95.00 112 PRO A C 1
ATOM 864 O O . PRO A 1 112 ? -0.653 12.511 -8.008 1.00 95.00 112 PRO A O 1
ATOM 867 N N . PRO A 1 113 ? -1.665 11.102 -6.580 1.00 94.06 113 PRO A N 1
ATOM 868 C CA . PRO A 1 113 ? -1.443 11.946 -5.407 1.00 94.06 113 PRO A CA 1
ATOM 869 C C . PRO A 1 113 ? 0.038 12.057 -5.010 1.00 94.06 113 PRO A C 1
ATOM 871 O O . PRO A 1 113 ? 0.420 13.069 -4.423 1.00 94.06 113 PRO A O 1
ATOM 874 N N . ALA A 1 114 ? 0.859 11.048 -5.317 1.00 96.19 114 ALA A N 1
ATOM 875 C CA . ALA A 1 114 ? 2.304 11.047 -5.101 1.00 96.19 114 ALA A CA 1
ATOM 876 C C . ALA A 1 114 ? 3.005 10.166 -6.149 1.00 96.19 114 ALA A C 1
ATOM 878 O O . ALA A 1 114 ? 2.386 9.281 -6.732 1.00 96.19 114 ALA A O 1
ATOM 879 N N . HIS A 1 115 ? 4.292 10.396 -6.393 1.00 96.69 115 HIS A N 1
ATOM 880 C CA . HIS A 1 115 ? 5.093 9.582 -7.310 1.00 96.69 115 HIS A CA 1
ATOM 881 C C . HIS A 1 115 ? 6.563 9.558 -6.879 1.00 96.69 115 HIS A C 1
ATOM 883 O O . HIS A 1 115 ? 7.020 10.462 -6.176 1.00 96.69 115 HIS A O 1
ATOM 889 N N . THR A 1 116 ? 7.288 8.535 -7.324 1.00 96.75 116 THR A N 1
ATOM 890 C CA . THR A 1 116 ? 8.750 8.404 -7.238 1.00 96.75 116 THR A CA 1
ATOM 891 C C . THR A 1 116 ? 9.365 8.542 -8.636 1.00 96.75 116 THR A C 1
ATOM 893 O O . THR A 1 116 ? 8.702 9.034 -9.558 1.00 96.75 116 THR A O 1
ATOM 896 N N . GLU A 1 117 ? 10.630 8.162 -8.839 1.00 96.31 117 GLU A N 1
ATOM 897 C CA . GLU A 1 117 ? 11.223 8.183 -10.178 1.00 96.31 117 GLU A CA 1
ATOM 898 C C . GLU A 1 117 ? 10.476 7.226 -11.119 1.00 96.31 117 GLU A C 1
ATOM 900 O O . GLU A 1 117 ? 10.064 7.641 -12.209 1.00 96.31 117 GLU A O 1
ATOM 905 N N . LYS A 1 118 ? 10.239 5.985 -10.670 1.00 96.25 118 LYS A N 1
ATOM 906 C CA . LYS A 1 118 ? 9.708 4.892 -11.503 1.00 96.25 118 LYS A CA 1
ATOM 907 C C . LYS A 1 118 ? 8.247 4.535 -11.236 1.00 96.25 118 LYS A C 1
ATOM 909 O O . LYS A 1 118 ? 7.647 3.843 -12.063 1.00 96.25 118 LYS A O 1
ATOM 914 N N . TRP A 1 119 ? 7.667 5.005 -10.133 1.00 96.94 119 TRP A N 1
ATOM 915 C CA . TRP A 1 119 ? 6.348 4.566 -9.678 1.00 96.94 119 TRP A CA 1
ATOM 916 C C . TRP A 1 119 ? 5.381 5.726 -9.446 1.00 96.94 119 TRP A C 1
ATOM 918 O O . TRP A 1 119 ? 5.722 6.730 -8.826 1.00 96.94 119 TRP A O 1
ATOM 928 N N . ASP A 1 120 ? 4.140 5.545 -9.886 1.00 97.44 120 ASP A N 1
ATOM 929 C CA . ASP A 1 120 ? 3.001 6.377 -9.513 1.00 97.44 120 ASP A CA 1
ATOM 930 C C . ASP A 1 120 ? 2.253 5.714 -8.347 1.00 97.44 120 ASP A C 1
ATOM 932 O O . ASP A 1 120 ? 1.958 4.514 -8.377 1.00 97.44 120 ASP A O 1
ATOM 936 N N . VAL A 1 121 ? 1.946 6.492 -7.305 1.00 96.81 121 VAL A N 1
ATOM 937 C CA . VAL A 1 121 ? 1.340 5.998 -6.062 1.00 96.81 121 VAL A CA 1
ATOM 938 C C . VAL A 1 121 ? -0.087 6.510 -5.938 1.00 96.81 121 VAL A C 1
ATOM 940 O O . VAL A 1 121 ? -0.323 7.715 -5.934 1.00 96.81 121 VAL A O 1
ATOM 943 N N . PHE A 1 122 ? -1.040 5.596 -5.778 1.00 95.31 122 PHE A N 1
ATOM 944 C CA . PHE A 1 122 ? -2.464 5.879 -5.597 1.00 95.31 122 PHE A CA 1
ATOM 945 C C . PHE A 1 122 ? -2.975 5.274 -4.292 1.00 95.31 122 PHE A C 1
ATOM 947 O O . PHE A 1 122 ? -2.339 4.404 -3.702 1.00 95.31 122 PHE A O 1
ATOM 954 N N . TYR A 1 123 ? -4.159 5.690 -3.852 1.00 93.31 123 TYR A N 1
ATOM 955 C CA . TYR A 1 123 ? -4.866 5.024 -2.765 1.00 93.31 123 TYR A CA 1
ATOM 956 C C . TYR A 1 123 ? -6.368 4.966 -3.033 1.00 93.31 123 TYR A C 1
ATOM 958 O O . TYR A 1 123 ? -6.941 5.864 -3.656 1.00 93.31 123 TYR A O 1
ATOM 966 N N . ASP A 1 124 ? -7.001 3.910 -2.536 1.00 90.19 124 ASP A N 1
ATOM 967 C CA . ASP A 1 124 ? -8.451 3.763 -2.567 1.00 90.19 124 ASP A CA 1
ATOM 968 C C . ASP A 1 124 ? -9.110 4.498 -1.401 1.00 90.19 124 ASP A C 1
ATOM 970 O O . ASP A 1 124 ? -8.493 4.800 -0.376 1.00 90.19 124 ASP A O 1
ATOM 974 N N . ARG A 1 125 ? -10.412 4.762 -1.540 1.00 84.19 125 ARG A N 1
ATOM 975 C CA . ARG A 1 125 ? -11.201 5.247 -0.407 1.00 84.19 125 ARG A CA 1
ATOM 976 C C . ARG A 1 125 ? -11.256 4.171 0.686 1.00 84.19 125 ARG A C 1
ATOM 978 O O . ARG A 1 125 ? -11.359 2.992 0.349 1.00 84.19 125 ARG A O 1
ATOM 985 N N . PRO A 1 126 ? -11.250 4.569 1.968 1.00 83.56 126 PRO A N 1
ATOM 986 C CA . PRO A 1 126 ? -11.416 3.635 3.074 1.00 83.56 126 PRO A CA 1
ATOM 987 C C . PRO A 1 126 ? -12.695 2.813 2.945 1.00 83.56 126 PRO A C 1
ATOM 989 O O . PRO A 1 126 ? -13.730 3.337 2.521 1.00 83.56 126 PRO A O 1
ATOM 992 N N . ASN A 1 127 ? -12.624 1.548 3.350 1.00 81.25 127 ASN A N 1
ATOM 993 C CA . ASN A 1 127 ? -13.773 0.658 3.442 1.00 81.25 127 ASN A CA 1
ATOM 994 C C . ASN A 1 127 ? -13.889 0.089 4.873 1.00 81.25 127 ASN A C 1
ATOM 996 O O . ASN A 1 127 ? -12.940 -0.562 5.313 1.00 81.25 127 ASN A O 1
ATOM 1000 N N . PRO A 1 128 ? -15.011 0.301 5.592 1.00 82.31 128 PRO A N 1
ATOM 1001 C CA . PRO A 1 128 ? -16.164 1.121 5.204 1.00 82.31 128 PRO A CA 1
ATOM 1002 C C . PRO A 1 128 ? -15.808 2.616 5.075 1.00 82.31 128 PRO A C 1
ATOM 1004 O O . PRO A 1 128 ? -14.871 3.087 5.723 1.00 82.31 128 PRO A O 1
ATOM 1007 N N . PRO A 1 129 ? -16.539 3.381 4.240 1.00 77.50 129 PRO A N 1
ATOM 1008 C CA . PRO A 1 129 ? -16.287 4.805 4.078 1.00 77.50 129 PRO A CA 1
ATOM 1009 C C . PRO A 1 129 ? -16.616 5.541 5.376 1.00 77.50 129 PRO A C 1
ATOM 1011 O O . PRO A 1 129 ? -17.771 5.591 5.797 1.00 77.50 129 PRO A O 1
ATOM 1014 N N . GLU A 1 130 ? -15.607 6.153 5.988 1.00 73.19 130 GLU A N 1
ATOM 1015 C CA . GLU A 1 130 ? -15.784 6.947 7.196 1.00 73.19 130 GLU A CA 1
ATOM 1016 C C . GLU A 1 130 ? -15.652 8.451 6.926 1.00 73.19 130 GLU A C 1
ATOM 1018 O O . GLU A 1 130 ? -14.702 8.890 6.273 1.00 73.19 130 GLU A O 1
ATOM 1023 N N . PRO A 1 131 ? -16.555 9.283 7.478 1.00 63.69 131 PRO A N 1
ATOM 1024 C CA . PRO A 1 131 ? -16.539 10.725 7.248 1.00 63.69 131 PRO A CA 1
ATOM 1025 C C . PRO A 1 131 ? -15.378 11.452 7.947 1.00 63.69 131 PRO A C 1
ATOM 1027 O O . PRO A 1 131 ? -15.180 12.641 7.703 1.00 63.69 131 PRO A O 1
ATOM 1030 N N . ARG A 1 132 ? -14.636 10.782 8.842 1.00 67.31 132 ARG A N 1
ATOM 1031 C CA . ARG A 1 132 ? -13.642 11.407 9.732 1.00 67.31 132 ARG A CA 1
ATOM 1032 C C . ARG A 1 132 ? -12.280 10.726 9.746 1.00 67.31 132 ARG A C 1
ATOM 1034 O O . ARG A 1 132 ? -11.522 10.930 10.693 1.00 67.31 132 ARG A O 1
ATOM 1041 N N . MET A 1 133 ? -11.920 9.975 8.708 1.00 71.12 133 MET A N 1
ATOM 1042 C CA . MET A 1 133 ? -10.519 9.588 8.593 1.00 71.12 133 MET A CA 1
ATOM 1043 C C . MET A 1 133 ? -9.666 10.859 8.550 1.00 71.12 133 MET A C 1
ATOM 1045 O O . MET A 1 133 ? -9.826 11.701 7.663 1.00 71.12 133 MET A O 1
ATOM 1049 N N . ALA A 1 134 ? -8.782 11.013 9.535 1.00 74.44 134 ALA A N 1
ATOM 1050 C CA . ALA A 1 134 ? -7.873 12.141 9.577 1.00 74.44 134 ALA A CA 1
ATOM 1051 C C . ALA A 1 134 ? -6.997 12.080 8.322 1.00 74.44 134 ALA A C 1
ATOM 1053 O O . ALA A 1 134 ? -6.168 11.182 8.175 1.00 74.44 134 ALA A O 1
ATOM 1054 N N . ARG A 1 135 ? -7.194 13.032 7.405 1.00 81.50 135 ARG A N 1
ATOM 1055 C CA . ARG A 1 135 ? -6.422 13.158 6.159 1.00 81.50 135 ARG A CA 1
ATOM 1056 C C . ARG A 1 135 ? -4.912 13.122 6.411 1.00 81.50 135 ARG A C 1
ATOM 1058 O O . ARG A 1 135 ? -4.160 12.617 5.584 1.00 81.50 135 ARG A O 1
ATOM 1065 N N . GLU A 1 136 ? -4.490 13.622 7.566 1.00 84.56 136 GLU A N 1
ATOM 1066 C CA . GLU A 1 136 ? -3.112 13.582 8.054 1.00 84.56 136 GLU A CA 1
ATOM 1067 C C . GLU A 1 136 ? -2.601 12.148 8.236 1.00 84.56 136 GLU A C 1
ATOM 1069 O O . GLU A 1 136 ? -1.520 11.830 7.754 1.00 84.56 136 GLU A O 1
ATOM 1074 N N . ALA A 1 137 ? -3.392 11.258 8.844 1.00 86.25 137 ALA A N 1
ATOM 1075 C CA . ALA A 1 137 ? -3.003 9.864 9.052 1.00 86.25 137 ALA A CA 1
ATOM 1076 C C . ALA A 1 137 ? -2.873 9.106 7.722 1.00 86.25 137 ALA A C 1
ATOM 1078 O O . ALA A 1 137 ? -1.923 8.351 7.534 1.00 86.25 137 ALA A O 1
ATOM 1079 N N . LEU A 1 138 ? -3.792 9.353 6.783 1.00 87.25 138 LEU A N 1
ATOM 1080 C CA . LEU A 1 138 ? -3.726 8.779 5.437 1.00 87.25 138 LEU A CA 1
ATOM 1081 C C . LEU A 1 138 ? -2.493 9.283 4.672 1.00 87.25 138 LEU A C 1
ATOM 1083 O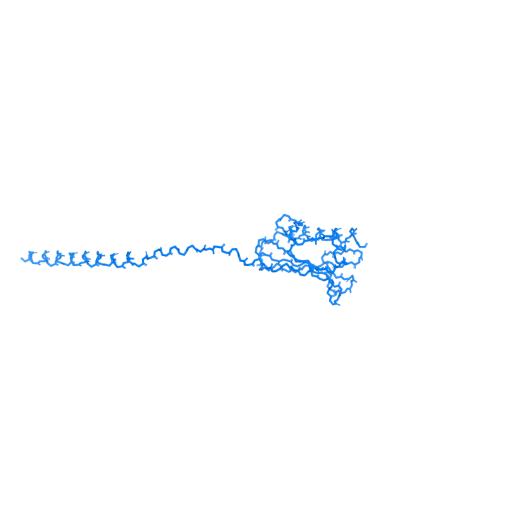 O . LEU A 1 138 ? -1.791 8.500 4.039 1.00 87.25 138 LEU A O 1
ATOM 1087 N N . THR A 1 139 ? -2.208 10.585 4.767 1.00 89.75 139 THR A N 1
ATOM 1088 C CA . THR A 1 139 ? -1.014 11.195 4.162 1.00 89.75 139 THR A CA 1
ATOM 1089 C C . THR A 1 139 ? 0.267 10.612 4.753 1.00 89.75 139 THR A C 1
ATOM 1091 O O . THR A 1 139 ? 1.173 10.274 4.004 1.00 89.75 139 THR A O 1
ATOM 1094 N N . ALA A 1 140 ? 0.339 10.446 6.076 1.00 91.56 140 ALA A N 1
ATOM 1095 C CA . ALA A 1 140 ? 1.503 9.871 6.744 1.00 91.56 140 ALA A CA 1
ATOM 1096 C C . ALA A 1 140 ? 1.753 8.418 6.312 1.00 91.56 140 ALA A C 1
ATOM 1098 O O . ALA A 1 140 ? 2.876 8.069 5.956 1.00 91.56 140 ALA A O 1
ATOM 1099 N N . MET A 1 141 ? 0.698 7.597 6.272 1.00 93.69 141 MET A N 1
ATOM 1100 C CA . MET A 1 141 ? 0.761 6.222 5.770 1.00 93.69 141 MET A CA 1
ATOM 1101 C C . MET A 1 141 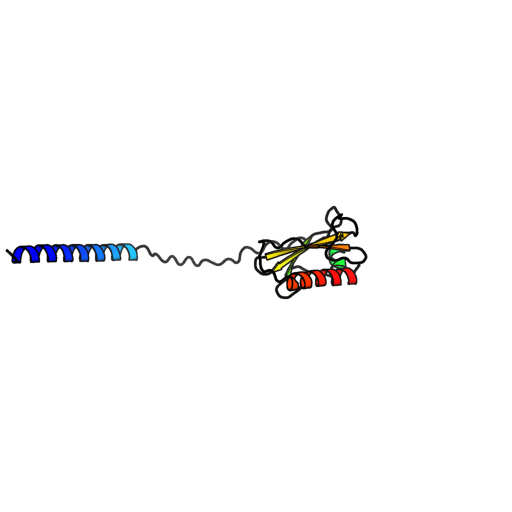? 1.238 6.184 4.308 1.00 93.69 141 MET A C 1
ATOM 1103 O O . MET A 1 141 ? 2.148 5.429 3.978 1.00 93.69 141 MET A O 1
ATOM 1107 N N . MET A 1 142 ? 0.671 7.022 3.433 1.00 94.25 142 MET A N 1
ATOM 1108 C CA . MET A 1 142 ? 1.075 7.099 2.024 1.00 94.25 142 MET A CA 1
ATOM 1109 C C . MET A 1 142 ? 2.537 7.541 1.869 1.00 94.25 142 MET A C 1
ATOM 1111 O O . MET A 1 142 ? 3.277 6.922 1.109 1.00 94.25 142 MET A O 1
ATOM 1115 N N . ASN A 1 143 ? 2.971 8.565 2.608 1.00 94.88 143 ASN A N 1
ATOM 1116 C CA . ASN A 1 143 ? 4.352 9.045 2.573 1.00 94.88 143 ASN A CA 1
ATOM 1117 C C . ASN A 1 143 ? 5.338 7.962 3.023 1.00 94.88 143 ASN A C 1
ATOM 1119 O O . ASN A 1 143 ? 6.381 7.818 2.397 1.00 94.88 143 ASN A O 1
ATOM 1123 N N . ASN A 1 144 ? 4.991 7.151 4.030 1.00 95.50 144 ASN A N 1
ATOM 1124 C CA . ASN A 1 144 ? 5.840 6.034 4.448 1.00 95.50 144 ASN A CA 1
ATOM 1125 C C . ASN A 1 144 ? 6.076 5.031 3.308 1.00 95.50 144 ASN A C 1
ATOM 1127 O O . ASN A 1 144 ? 7.200 4.577 3.105 1.00 95.50 144 ASN A O 1
ATOM 1131 N N . VAL A 1 145 ? 5.030 4.708 2.538 1.00 95.56 145 VAL A N 1
ATOM 1132 C CA . VAL A 1 145 ? 5.155 3.825 1.368 1.00 95.56 145 VAL A CA 1
ATOM 1133 C C . VAL A 1 145 ? 6.020 4.481 0.289 1.00 95.56 145 VAL A C 1
ATOM 1135 O O . VAL A 1 145 ? 6.931 3.839 -0.224 1.00 95.56 145 VAL A O 1
ATOM 1138 N N . VAL A 1 146 ? 5.782 5.759 -0.022 1.00 97.00 146 VAL A N 1
ATOM 1139 C CA . VAL A 1 146 ? 6.556 6.516 -1.024 1.00 97.00 146 VAL A CA 1
ATOM 1140 C C . VAL A 1 146 ? 8.042 6.564 -0.663 1.00 97.00 146 VAL A C 1
ATOM 1142 O O . VAL A 1 146 ? 8.880 6.282 -1.511 1.00 97.00 146 VAL A O 1
ATOM 1145 N N . GLU A 1 147 ? 8.377 6.877 0.589 1.00 96.81 147 GLU A N 1
ATOM 1146 C CA . GLU A 1 147 ? 9.762 6.947 1.072 1.00 96.81 147 GLU A CA 1
ATOM 1147 C C . GLU A 1 147 ? 10.477 5.598 0.957 1.00 96.81 147 GLU A C 1
ATOM 1149 O O . GLU A 1 147 ? 11.631 5.543 0.533 1.00 96.81 147 GLU A O 1
ATOM 1154 N N . ARG A 1 148 ? 9.789 4.498 1.286 1.00 96.12 148 ARG A N 1
ATOM 1155 C CA . ARG A 1 148 ? 10.340 3.144 1.135 1.00 96.12 148 ARG A CA 1
ATOM 1156 C C . ARG A 1 148 ? 10.608 2.806 -0.323 1.00 96.12 148 ARG A C 1
ATOM 1158 O O . ARG A 1 148 ? 11.695 2.328 -0.623 1.00 96.12 148 ARG A O 1
ATOM 1165 N N . VAL A 1 149 ? 9.651 3.074 -1.209 1.00 96.50 149 VAL A N 1
ATOM 1166 C CA . VAL A 1 149 ? 9.808 2.819 -2.647 1.00 96.50 149 VAL A CA 1
ATOM 1167 C C . VAL A 1 149 ? 10.965 3.646 -3.203 1.00 96.50 149 VAL A C 1
ATOM 1169 O O . VAL A 1 149 ? 11.861 3.087 -3.820 1.00 96.50 149 VAL A O 1
ATOM 1172 N N . ALA A 1 150 ? 11.013 4.946 -2.904 1.00 96.56 150 ALA A N 1
ATOM 1173 C CA . ALA A 1 150 ? 12.081 5.832 -3.367 1.00 96.56 150 ALA A CA 1
ATOM 1174 C C . ALA A 1 150 ? 13.476 5.414 -2.864 1.00 96.56 150 ALA A C 1
ATOM 1176 O O . ALA A 1 150 ? 14.474 5.637 -3.543 1.00 96.56 150 ALA A O 1
ATOM 1177 N N . ALA A 1 151 ? 13.569 4.808 -1.678 1.00 96.75 151 ALA A N 1
ATOM 1178 C CA . ALA A 1 151 ? 14.838 4.332 -1.132 1.00 96.75 151 ALA A CA 1
ATOM 1179 C C . ALA A 1 151 ? 15.339 3.018 -1.762 1.00 96.75 151 ALA A C 1
ATOM 1181 O O . ALA A 1 151 ? 16.513 2.690 -1.587 1.00 96.75 151 ALA A O 1
ATOM 1182 N N . ASN A 1 152 ? 14.475 2.258 -2.446 1.00 95.81 152 ASN A N 1
ATOM 1183 C CA . ASN A 1 152 ? 14.775 0.907 -2.941 1.00 95.81 152 ASN A CA 1
ATOM 1184 C C . ASN A 1 152 ? 14.498 0.721 -4.448 1.00 95.81 152 ASN A C 1
ATOM 1186 O O . ASN A 1 152 ? 14.511 -0.417 -4.921 1.00 95.81 152 ASN A O 1
ATOM 1190 N N . GLU A 1 153 ? 14.218 1.797 -5.192 1.00 89.38 153 GLU A N 1
ATOM 1191 C CA . GLU A 1 153 ? 13.947 1.755 -6.641 1.00 89.38 153 GLU A CA 1
ATOM 1192 C C . GLU A 1 153 ? 15.193 1.787 -7.536 1.00 89.38 153 GLU A C 1
ATOM 1194 O O . GLU A 1 153 ? 16.265 2.281 -7.127 1.00 89.38 153 GLU A O 1
#

Secondary structure (DSSP, 8-state):
--HHHHHHHHHHHHHHHHHHHHHHHHHHTS-------------PPPPPPPPPPHHHHHHTTS--TT-EEETTEEEEEEE-S-TTS-EEEEEEETTEEEEEEEEETTS-SSPPSEE-SSEEEEEPPPBS--TT--HHHHHHHHHHHHHHHHHH-

Organism: NCBI:txid391625

Sequence (153 aa):
MTEWIDRAVVGLAVALALFCLGRYAQISLAIDLETHEVVNEAPPRPPPPPPYGEEARALLGGLEPGTEVAPGWEVLRVEGPLDDGAIRVVHRREAQEVSVWLRPRGNDERPPPAHTEKWDVFYDRPNPPEPRMAREALTAMMNNVVERVAANE

Foldseek 3Di:
DPVVVVVVVVVVVVVVVVVVVVVVVVVVVPPPPPPPPPPVPPPPDPDQDDDEDPVVCLLLVNQDFQDDQFVQKTFNDWHDPDPQRKIWTWIDHDPKIKIKIWHFPPSDPDQAPDAAPGTGIHMDAIVVHDPDDPVVRVVSSSVSSRVSNNVRD